Protein AF-A0A3D2UU20-F1 (afdb_monomer_lite)

Foldseek 3Di:
DDKDKDKAKQCSVVVPCCLDQPNDPVSVPDD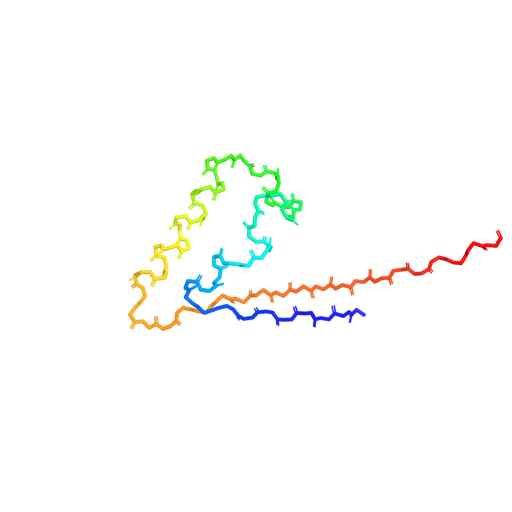PVRSVVVVVVSNCVSVVDPDIDIDMDIDDDDDDDDDDD

Secondary structure (DSSP, 8-state):
-EEEEEEEEGGGGGG-GGGSTTSSTTGGGS-HHHHHHHHHHHHHHHHH-SS--EEEEEEEE---PPP--

Radius of gyration: 15.76 Å; chains: 1; bounding box: 28×22×52 Å

pLDDT: mean 88.2, std 7.04, range [68.12, 97.62]

Structure (mmCIF, N/CA/C/O backbone):
data_AF-A0A3D2UU20-F1
#
_entry.id   AF-A0A3D2UU20-F1
#
loop_
_atom_site.group_PDB
_atom_site.id
_atom_site.type_symbol
_atom_site.label_atom_id
_atom_site.label_alt_id
_atom_site.label_comp_id
_atom_site.label_asym_id
_atom_site.label_entity_id
_atom_site.label_seq_id
_atom_site.pdbx_PDB_ins_code
_atom_site.Cartn_x
_atom_site.Cartn_y
_atom_site.Cartn_z
_atom_site.occupancy
_atom_site.B_iso_or_equiv
_atom_site.auth_seq_id
_atom_site.auth_comp_id
_atom_site.auth_asym_id
_atom_site.auth_atom_id
_atom_site.pdbx_PDB_model_num
ATOM 1 N N . VAL A 1 1 ? -6.491 -6.630 -23.131 1.00 68.12 1 VAL A N 1
ATOM 2 C CA . VAL A 1 1 ? -6.064 -6.013 -21.858 1.00 68.12 1 VAL A CA 1
ATOM 3 C C . VAL A 1 1 ? -6.604 -6.915 -20.781 1.00 68.12 1 VAL A C 1
ATOM 5 O O . VAL A 1 1 ? -7.787 -7.224 -20.826 1.00 68.12 1 VAL A O 1
ATOM 8 N N . GLU A 1 2 ? -5.734 -7.438 -19.933 1.00 76.88 2 GLU A N 1
ATOM 9 C CA . GLU A 1 2 ? -6.155 -8.216 -18.773 1.00 76.88 2 GLU A CA 1
ATOM 10 C C . GLU A 1 2 ? -6.420 -7.248 -17.618 1.00 76.88 2 GLU A C 1
ATOM 12 O O . GLU A 1 2 ? -5.646 -6.311 -17.411 1.00 76.88 2 GLU A O 1
ATOM 17 N N . HIS A 1 3 ? -7.535 -7.447 -16.916 1.00 74.50 3 HIS A N 1
ATOM 18 C CA . HIS A 1 3 ? -7.923 -6.644 -15.761 1.00 74.50 3 HIS A CA 1
ATOM 19 C C . HIS A 1 3 ? -7.772 -7.500 -14.508 1.00 74.50 3 HIS A C 1
ATOM 21 O O . HIS A 1 3 ? -8.528 -8.450 -14.317 1.00 74.50 3 HIS A O 1
ATOM 27 N N . ILE A 1 4 ? -6.818 -7.151 -13.651 1.00 79.00 4 ILE A N 1
ATOM 28 C CA . ILE A 1 4 ? -6.654 -7.784 -12.344 1.00 79.00 4 ILE A CA 1
ATOM 29 C C . ILE A 1 4 ? -7.300 -6.861 -11.315 1.00 79.00 4 ILE A C 1
ATOM 31 O O . ILE A 1 4 ? -6.919 -5.698 -11.179 1.00 79.00 4 ILE A O 1
ATOM 35 N N . GLN A 1 5 ? -8.301 -7.379 -10.606 1.00 80.50 5 GLN A N 1
ATOM 36 C CA . GLN A 1 5 ? -8.952 -6.688 -9.497 1.00 80.50 5 GLN A CA 1
ATOM 37 C C . GLN A 1 5 ? -8.527 -7.360 -8.199 1.00 80.50 5 GLN A C 1
ATOM 39 O O . GLN A 1 5 ? -8.849 -8.526 -7.982 1.00 80.50 5 GLN A O 1
ATOM 44 N N . ASN A 1 6 ? -7.820 -6.625 -7.344 1.00 82.00 6 ASN A N 1
ATOM 45 C CA . ASN A 1 6 ? -7.423 -7.106 -6.027 1.00 82.00 6 ASN A CA 1
ATOM 46 C C . ASN A 1 6 ? -8.205 -6.353 -4.952 1.00 82.00 6 ASN A C 1
ATOM 48 O O . ASN A 1 6 ? -8.270 -5.123 -4.956 1.00 82.00 6 ASN A O 1
ATOM 52 N N . LEU A 1 7 ? -8.827 -7.105 -4.049 1.00 87.62 7 LEU A N 1
ATOM 53 C CA . LEU A 1 7 ? -9.580 -6.569 -2.922 1.00 87.62 7 LEU A CA 1
ATOM 54 C C . LEU A 1 7 ? -8.850 -6.953 -1.645 1.00 87.62 7 LEU A C 1
ATOM 56 O O . LEU A 1 7 ? -8.740 -8.131 -1.309 1.00 87.62 7 LEU A O 1
ATOM 60 N N . HIS A 1 8 ? -8.379 -5.943 -0.928 1.00 89.75 8 HIS A N 1
ATOM 61 C CA . HIS A 1 8 ? -7.751 -6.108 0.369 1.00 89.75 8 HIS A CA 1
ATOM 62 C C . HIS A 1 8 ? -8.652 -5.540 1.453 1.00 89.75 8 HIS A C 1
ATOM 64 O O . HIS A 1 8 ? -9.268 -4.488 1.299 1.00 89.75 8 HIS A O 1
ATOM 70 N N . VAL A 1 9 ? -8.721 -6.248 2.570 1.00 89.44 9 VAL A N 1
ATOM 71 C CA . VAL A 1 9 ? -9.596 -5.903 3.682 1.00 89.44 9 VAL A CA 1
ATOM 72 C C . VAL A 1 9 ? -8.753 -5.618 4.915 1.00 89.44 9 VAL A C 1
ATOM 74 O O . VAL A 1 9 ? -7.986 -6.479 5.349 1.00 89.44 9 VAL A O 1
ATOM 77 N N . GLY A 1 10 ? -8.928 -4.432 5.498 1.00 91.69 10 GLY A N 1
ATOM 78 C CA . GLY A 1 10 ? -8.207 -4.019 6.699 1.00 91.69 10 GLY A CA 1
ATOM 79 C C . GLY A 1 10 ? -6.695 -4.177 6.525 1.00 91.69 10 GLY A C 1
ATOM 80 O O . GLY A 1 10 ? -6.135 -3.802 5.497 1.00 91.69 10 GLY A O 1
ATOM 81 N N . GLU A 1 11 ? -6.038 -4.806 7.500 1.00 93.06 11 GLU A N 1
ATOM 82 C CA . GLU A 1 11 ? -4.584 -5.024 7.506 1.00 93.06 11 GLU A CA 1
ATOM 83 C C . GLU A 1 11 ? -4.061 -5.888 6.352 1.00 93.06 11 GLU A C 1
ATOM 85 O O . GLU A 1 11 ? -2.868 -5.846 6.050 1.00 93.06 11 GLU A O 1
ATOM 90 N N . ALA A 1 12 ? -4.922 -6.656 5.672 1.00 91.62 12 ALA A N 1
ATOM 91 C CA . ALA A 1 12 ? -4.498 -7.480 4.542 1.00 91.62 12 ALA A CA 1
ATOM 92 C C . ALA A 1 12 ? -3.915 -6.644 3.392 1.00 91.62 12 ALA A C 1
ATOM 94 O O . ALA A 1 12 ? -3.146 -7.179 2.594 1.00 91.62 12 ALA A O 1
ATOM 95 N N . VAL A 1 13 ? -4.247 -5.348 3.321 1.00 92.62 13 VAL A N 1
ATOM 96 C CA . VAL A 1 13 ? -3.671 -4.430 2.332 1.00 92.62 13 VAL A CA 1
ATOM 97 C C . VAL A 1 13 ? -2.169 -4.264 2.538 1.00 92.62 13 VAL A C 1
ATOM 99 O O . VAL A 1 13 ? -1.427 -4.262 1.573 1.00 92.62 13 VAL A O 1
ATOM 102 N N . LEU A 1 14 ? -1.677 -4.264 3.780 1.00 92.88 14 LEU A N 1
ATOM 103 C CA . LEU A 1 14 ? -0.259 -4.036 4.093 1.00 92.88 14 LEU A CA 1
ATOM 104 C C . LEU A 1 14 ? 0.667 -5.166 3.609 1.00 92.88 14 LEU A C 1
ATOM 106 O O . LEU A 1 14 ? 1.887 -5.039 3.668 1.00 92.88 14 LEU A O 1
ATOM 110 N N . LYS A 1 15 ? 0.092 -6.282 3.150 1.00 91.69 15 LYS A N 1
ATOM 111 C CA . LYS A 1 15 ? 0.811 -7.415 2.555 1.00 91.69 15 LYS A CA 1
ATOM 112 C C . LYS A 1 15 ? 0.788 -7.390 1.024 1.00 91.69 15 LYS A C 1
ATOM 114 O O . LYS A 1 15 ? 1.350 -8.296 0.412 1.00 91.69 15 LYS A O 1
ATOM 119 N N . ASP A 1 16 ? 0.136 -6.400 0.412 1.00 90.00 16 ASP A N 1
ATOM 120 C CA . ASP A 1 16 ? 0.093 -6.247 -1.040 1.00 90.00 16 ASP A CA 1
ATOM 121 C C . ASP A 1 16 ? 1.516 -5.962 -1.569 1.00 90.00 16 ASP A C 1
ATOM 1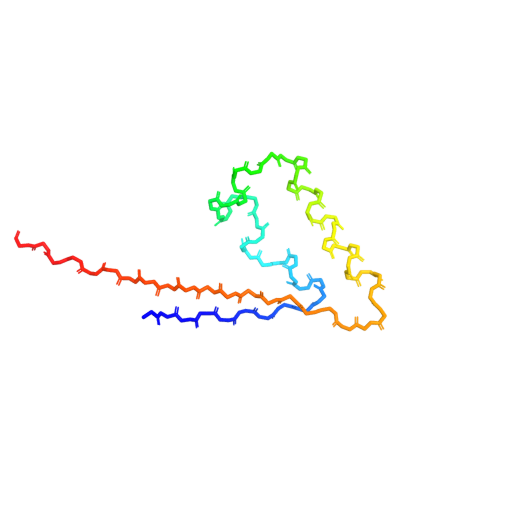23 O O . ASP A 1 16 ? 2.140 -4.979 -1.154 1.00 90.00 16 ASP A O 1
ATOM 127 N N . PRO A 1 17 ? 2.069 -6.795 -2.475 1.00 88.44 17 PRO A N 1
ATOM 128 C CA . PRO A 1 17 ? 3.379 -6.539 -3.064 1.00 88.44 17 PRO A CA 1
ATOM 129 C C . PRO A 1 17 ? 3.465 -5.187 -3.782 1.00 88.44 17 PRO A C 1
ATOM 131 O O . PRO A 1 17 ? 4.562 -4.639 -3.852 1.00 88.44 17 PRO A O 1
ATOM 134 N N . PHE A 1 18 ? 2.349 -4.631 -4.268 1.00 87.12 18 PHE A N 1
ATOM 135 C CA . PHE A 1 18 ? 2.314 -3.329 -4.938 1.00 87.12 18 PHE A CA 1
ATOM 136 C C . PHE A 1 18 ? 2.445 -2.136 -3.989 1.00 87.12 18 PHE A C 1
ATOM 138 O O . PHE A 1 18 ? 2.654 -1.023 -4.465 1.00 87.12 18 PHE A O 1
ATOM 145 N N . LEU A 1 19 ? 2.360 -2.353 -2.672 1.00 91.19 19 LEU A N 1
ATOM 146 C CA . LEU A 1 19 ? 2.590 -1.313 -1.670 1.00 91.19 19 LEU A CA 1
ATOM 147 C C . LEU A 1 19 ? 4.053 -1.165 -1.256 1.00 91.19 19 LEU A C 1
ATOM 149 O O . LEU A 1 19 ? 4.347 -0.260 -0.484 1.00 91.19 19 LEU A O 1
ATOM 153 N N . LYS A 1 20 ? 4.978 -1.999 -1.746 1.00 91.94 20 LYS A N 1
ATOM 154 C CA . LYS A 1 20 ? 6.407 -1.775 -1.483 1.00 91.94 20 LYS A CA 1
ATOM 155 C C . LYS A 1 20 ? 6.880 -0.519 -2.209 1.00 91.94 20 LYS A C 1
ATOM 157 O O . LYS A 1 20 ? 6.462 -0.257 -3.335 1.00 91.94 20 LYS A O 1
ATOM 162 N N . HIS A 1 21 ? 7.789 0.220 -1.578 1.00 91.19 21 HIS A N 1
ATOM 163 C CA . HIS A 1 21 ? 8.299 1.495 -2.088 1.00 91.19 21 HIS A CA 1
ATOM 164 C C . HIS A 1 21 ? 8.835 1.408 -3.524 1.00 91.19 21 HIS A C 1
ATOM 166 O O . HIS A 1 21 ? 8.581 2.288 -4.334 1.00 91.19 21 HIS A O 1
ATOM 172 N N . ASP A 1 22 ? 9.482 0.303 -3.879 1.00 89.69 22 ASP A N 1
ATOM 173 C CA . ASP A 1 22 ? 10.084 0.055 -5.190 1.00 89.69 22 ASP A CA 1
ATOM 174 C C . ASP A 1 22 ? 9.208 -0.775 -6.149 1.00 89.69 22 ASP A C 1
ATOM 176 O O . ASP A 1 22 ? 9.620 -1.062 -7.274 1.00 89.69 22 ASP A O 1
ATOM 180 N N . ALA A 1 23 ? 7.989 -1.156 -5.752 1.00 86.75 23 ALA A N 1
ATOM 181 C CA . ALA A 1 23 ? 7.144 -2.046 -6.553 1.00 86.75 23 ALA A CA 1
ATOM 182 C C . ALA A 1 23 ? 6.528 -1.381 -7.789 1.00 86.75 23 ALA A C 1
ATOM 184 O O . ALA A 1 23 ? 6.150 -2.068 -8.740 1.00 86.75 23 ALA A O 1
ATOM 185 N N . THR A 1 24 ? 6.383 -0.054 -7.782 1.00 85.69 24 THR A N 1
ATOM 186 C CA . THR A 1 24 ? 5.811 0.701 -8.902 1.00 85.69 24 THR A CA 1
ATOM 187 C C . THR A 1 24 ? 6.592 1.984 -9.138 1.00 85.69 24 THR A C 1
ATOM 189 O O . THR A 1 24 ? 7.154 2.563 -8.211 1.00 85.69 24 THR A O 1
ATOM 192 N N . SER A 1 25 ? 6.581 2.476 -10.380 1.00 86.25 25 SER A N 1
ATOM 193 C CA . SER A 1 25 ? 7.237 3.742 -10.726 1.00 86.25 25 SER A CA 1
ATOM 194 C C . SER A 1 25 ? 6.694 4.930 -9.932 1.00 86.25 25 SER A C 1
ATOM 196 O O . SER A 1 25 ? 7.423 5.883 -9.708 1.00 86.25 25 SER A O 1
ATOM 198 N N . GLN A 1 26 ? 5.436 4.882 -9.491 1.00 87.19 26 GLN A N 1
ATOM 199 C CA . GLN 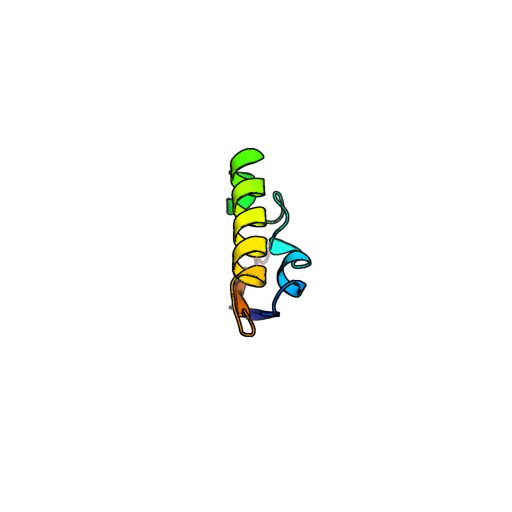A 1 26 ? 4.828 5.955 -8.705 1.00 87.19 26 GLN A CA 1
ATOM 200 C C . GLN A 1 26 ? 5.369 5.982 -7.276 1.00 87.19 26 GLN A C 1
ATOM 202 O O . GLN A 1 26 ? 5.736 7.047 -6.788 1.00 87.19 26 GLN A O 1
ATOM 207 N N . LEU A 1 27 ? 5.449 4.820 -6.621 1.00 90.81 27 LEU A N 1
ATOM 208 C CA . LEU A 1 27 ? 5.984 4.731 -5.263 1.00 90.81 27 LEU A CA 1
ATOM 209 C C . LEU A 1 27 ? 7.495 4.971 -5.238 1.00 90.81 27 LEU A C 1
ATOM 211 O O . LEU A 1 27 ? 7.970 5.674 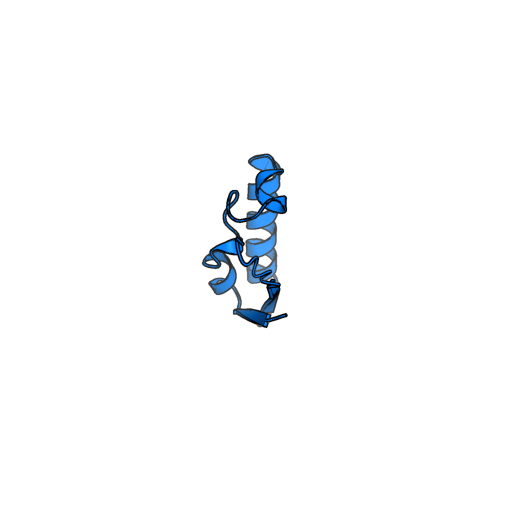-4.352 1.00 90.81 27 LEU A O 1
ATOM 215 N N . ALA A 1 28 ? 8.223 4.507 -6.258 1.00 92.19 28 ALA A N 1
ATOM 216 C CA . ALA A 1 28 ? 9.674 4.667 -6.346 1.00 92.19 28 ALA A CA 1
ATOM 217 C C . ALA A 1 28 ? 10.122 6.136 -6.473 1.00 92.19 28 ALA A C 1
ATOM 219 O O . ALA A 1 28 ? 11.289 6.448 -6.246 1.00 92.19 28 ALA A O 1
ATOM 220 N N . LEU A 1 29 ? 9.212 7.041 -6.850 1.00 94.69 29 LEU A N 1
ATOM 221 C CA . LEU A 1 29 ? 9.464 8.484 -6.918 1.00 94.69 29 LEU A CA 1
ATOM 222 C C . LEU A 1 29 ? 9.269 9.196 -5.574 1.00 94.69 29 LEU A C 1
ATOM 224 O O . LEU A 1 29 ? 9.654 10.358 -5.444 1.00 94.69 29 LEU A O 1
ATOM 228 N N . LEU A 1 30 ? 8.659 8.534 -4.590 1.00 94.88 30 LEU A N 1
ATOM 229 C CA . LEU A 1 30 ? 8.503 9.085 -3.250 1.00 94.88 30 LEU A CA 1
ATOM 230 C C . LEU A 1 30 ? 9.839 9.033 -2.517 1.00 94.88 30 LEU A C 1
ATOM 232 O O . LEU A 1 30 ? 10.606 8.084 -2.667 1.00 94.88 30 LEU A O 1
ATOM 236 N N . ASN A 1 31 ? 10.102 10.020 -1.669 1.00 96.06 31 ASN A N 1
ATOM 237 C CA . ASN A 1 31 ? 11.129 9.848 -0.648 1.00 96.06 31 ASN A CA 1
ATOM 238 C C . ASN A 1 31 ? 10.601 8.956 0.497 1.00 96.06 31 ASN A C 1
ATOM 240 O O . ASN A 1 31 ? 9.401 8.679 0.589 1.00 96.06 31 ASN A O 1
ATOM 244 N N . GLU A 1 32 ? 11.499 8.518 1.381 1.00 95.25 32 GLU A N 1
ATOM 245 C CA . GLU A 1 32 ? 11.146 7.629 2.497 1.00 95.25 32 GLU A CA 1
ATOM 246 C C . GLU A 1 32 ? 10.068 8.237 3.410 1.00 95.25 32 GLU A C 1
ATOM 248 O O . GLU A 1 32 ? 9.138 7.552 3.821 1.00 95.25 32 GLU A O 1
ATOM 253 N N . GLU A 1 33 ? 10.142 9.540 3.690 1.00 97.62 33 GLU A N 1
ATOM 254 C CA . GLU A 1 33 ? 9.180 10.235 4.552 1.00 97.62 33 GLU A CA 1
ATOM 255 C C . GLU A 1 33 ? 7.761 10.202 3.966 1.00 97.62 33 GLU A C 1
ATOM 257 O O . GLU A 1 33 ? 6.804 9.858 4.658 1.00 97.62 33 GLU A O 1
ATOM 262 N N . GLN A 1 34 ? 7.622 10.509 2.676 1.00 97.31 34 GLN A N 1
ATOM 263 C CA . GLN A 1 34 ? 6.349 10.479 1.958 1.00 97.31 34 GLN A CA 1
ATOM 264 C C . GLN A 1 34 ? 5.776 9.064 1.892 1.00 97.31 34 GLN A C 1
ATOM 266 O O . GLN A 1 34 ? 4.570 8.876 2.070 1.00 97.31 34 GLN A O 1
ATOM 271 N N . TYR A 1 35 ? 6.639 8.074 1.656 1.00 96.50 35 TYR A N 1
ATOM 272 C CA . TYR A 1 35 ? 6.251 6.672 1.650 1.00 96.50 35 TYR A CA 1
ATOM 273 C C . TYR A 1 35 ? 5.713 6.242 3.022 1.00 96.50 35 TYR A C 1
ATOM 275 O O . TYR A 1 35 ? 4.579 5.765 3.117 1.00 96.50 35 TYR A O 1
ATOM 283 N N . GLN A 1 36 ? 6.463 6.495 4.099 1.00 97.19 36 GLN A N 1
ATOM 284 C CA . GLN A 1 36 ? 6.044 6.145 5.458 1.00 97.19 36 GLN A CA 1
ATOM 285 C C . GLN A 1 36 ? 4.784 6.897 5.894 1.00 97.19 36 GLN A C 1
ATOM 287 O O . GLN A 1 36 ? 3.887 6.295 6.483 1.00 97.19 36 GLN A O 1
ATOM 292 N N . ALA A 1 37 ? 4.651 8.180 5.547 1.00 97.62 37 ALA A N 1
ATOM 293 C CA . ALA A 1 37 ? 3.438 8.949 5.819 1.00 97.62 37 ALA A CA 1
ATOM 294 C C . ALA A 1 37 ? 2.196 8.324 5.156 1.00 97.62 37 ALA A C 1
ATOM 296 O O . ALA A 1 37 ? 1.121 8.282 5.758 1.00 97.62 37 ALA A O 1
ATOM 297 N N . GLY A 1 38 ? 2.343 7.792 3.939 1.00 95.31 38 GLY A N 1
ATOM 298 C CA . GLY A 1 38 ? 1.289 7.039 3.258 1.00 95.31 38 GLY A CA 1
ATOM 299 C C . GLY A 1 38 ? 0.919 5.743 3.984 1.00 95.31 38 GLY A C 1
ATOM 300 O O . GLY A 1 38 ? -0.265 5.475 4.196 1.00 95.31 38 GLY A O 1
ATOM 301 N N . ILE A 1 39 ? 1.915 4.965 4.419 1.00 96.56 39 ILE A N 1
ATOM 302 C CA . ILE A 1 39 ? 1.699 3.723 5.180 1.00 96.56 39 ILE A CA 1
ATOM 303 C C . ILE A 1 39 ? 0.986 3.997 6.510 1.00 96.56 39 ILE A C 1
ATOM 305 O O . ILE A 1 39 ? 0.028 3.301 6.853 1.00 96.56 39 ILE A O 1
ATOM 309 N N . GLU A 1 40 ? 1.405 5.023 7.250 1.00 97.12 40 GLU A N 1
ATOM 310 C CA . GLU A 1 40 ? 0.766 5.398 8.514 1.00 97.12 40 GLU A CA 1
ATOM 311 C C . GLU A 1 40 ? -0.678 5.859 8.313 1.00 97.12 40 GLU A C 1
ATOM 313 O O . GLU A 1 40 ? -1.556 5.486 9.091 1.00 97.12 40 GLU A O 1
ATOM 318 N N . LYS A 1 41 ? -0.966 6.583 7.227 1.00 95.69 41 LYS A N 1
ATOM 319 C CA . LYS A 1 41 ? -2.340 6.948 6.875 1.00 95.69 41 LYS A CA 1
ATOM 320 C C . LYS A 1 41 ? -3.224 5.717 6.655 1.00 95.69 41 LYS A C 1
ATOM 322 O O . LYS A 1 41 ? -4.318 5.657 7.205 1.00 95.69 41 LYS A O 1
ATOM 327 N N . ILE A 1 42 ? -2.733 4.707 5.932 1.00 94.50 42 ILE A N 1
ATOM 328 C CA . ILE A 1 42 ? -3.465 3.445 5.723 1.00 94.50 42 ILE A CA 1
ATOM 329 C C . ILE A 1 42 ? -3.765 2.764 7.068 1.00 94.50 42 ILE A C 1
ATOM 331 O O . ILE A 1 42 ? -4.896 2.339 7.308 1.00 94.50 42 ILE A O 1
ATOM 335 N N . LYS A 1 43 ? -2.780 2.685 7.973 1.00 94.94 43 LYS A N 1
ATOM 336 C CA . LYS A 1 43 ? -2.968 2.107 9.317 1.00 94.94 43 LYS A CA 1
ATOM 337 C C . LYS A 1 43 ? -3.994 2.883 10.145 1.00 94.94 43 LYS A C 1
ATOM 339 O O . LYS A 1 43 ? -4.818 2.278 10.835 1.00 94.94 43 LYS A O 1
ATOM 344 N N . GLN A 1 44 ? -3.965 4.212 10.0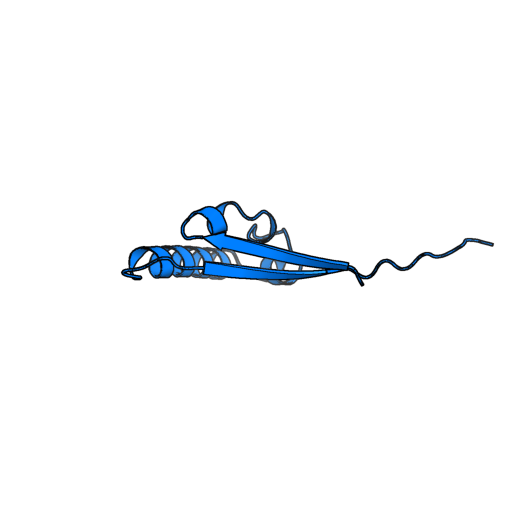72 1.00 95.12 44 GLN A N 1
ATOM 345 C CA . GLN A 1 44 ? -4.943 5.069 10.740 1.00 95.12 44 GLN A CA 1
ATOM 346 C C . GLN A 1 44 ? -6.351 4.853 10.185 1.00 95.12 44 GLN A C 1
ATOM 348 O O . GLN A 1 44 ? -7.281 4.708 10.972 1.00 95.12 44 GLN A O 1
ATOM 353 N N . ASP A 1 45 ? -6.516 4.761 8.865 1.00 93.56 45 ASP A N 1
ATOM 354 C CA . ASP A 1 45 ? -7.817 4.510 8.236 1.00 93.56 45 ASP A CA 1
ATOM 355 C C . ASP A 1 45 ? -8.406 3.163 8.684 1.00 93.56 45 ASP A C 1
ATOM 357 O O . ASP A 1 45 ? -9.590 3.081 9.024 1.00 93.56 45 ASP A O 1
ATOM 361 N N . ILE A 1 46 ? -7.568 2.121 8.771 1.00 93.75 46 ILE A N 1
ATOM 362 C CA . ILE A 1 46 ? -7.951 0.805 9.308 1.00 93.75 46 ILE A CA 1
ATOM 363 C C . ILE A 1 46 ? -8.410 0.919 10.767 1.00 93.75 46 ILE A C 1
ATOM 365 O O . ILE A 1 46 ? -9.431 0.345 11.135 1.00 93.75 46 ILE A O 1
ATOM 369 N N . THR A 1 47 ? -7.676 1.669 11.591 1.00 92.56 47 THR A N 1
ATOM 370 C CA . THR A 1 47 ? -7.931 1.778 13.038 1.00 92.56 47 THR A CA 1
ATOM 371 C C . THR A 1 47 ? -9.155 2.642 13.355 1.00 92.56 47 THR A C 1
ATOM 373 O O . THR A 1 47 ? -9.924 2.339 14.265 1.00 92.56 47 THR A O 1
ATOM 376 N N . ASN A 1 48 ? -9.349 3.729 12.609 1.00 91.56 48 ASN A N 1
ATOM 377 C CA . ASN A 1 48 ? -10.387 4.726 12.873 1.00 91.56 48 ASN A CA 1
ATOM 378 C C . ASN A 1 48 ? -11.763 4.321 12.333 1.00 91.56 48 ASN A C 1
ATOM 380 O O . ASN A 1 48 ? -12.783 4.905 12.713 1.00 91.56 48 ASN A O 1
ATOM 384 N N . THR A 1 49 ? -11.819 3.326 11.450 1.00 89.12 49 THR A N 1
ATOM 385 C CA . THR A 1 49 ? -13.078 2.882 10.862 1.00 89.12 49 THR A CA 1
ATOM 386 C C . THR A 1 49 ? -13.769 1.879 11.783 1.00 89.12 49 THR A C 1
ATOM 388 O O . THR A 1 49 ? -13.259 0.804 12.066 1.00 89.12 49 THR A O 1
ATOM 391 N N . LYS A 1 50 ? -14.996 2.198 12.212 1.00 77.50 50 LYS A N 1
ATOM 392 C CA . LYS A 1 50 ? -15.844 1.317 13.048 1.00 77.50 50 LYS A CA 1
ATOM 393 C C . LYS A 1 50 ? -16.376 0.069 12.318 1.00 77.50 50 LYS A C 1
ATOM 395 O O . LYS A 1 50 ? -17.150 -0.693 12.887 1.00 77.50 50 LYS A O 1
ATOM 400 N N . GLY A 1 51 ? -16.003 -0.107 11.055 1.00 79.38 51 GLY A N 1
ATOM 401 C CA . GLY A 1 51 ? -16.424 -1.181 10.163 1.00 79.38 51 GLY A CA 1
ATOM 402 C C . GLY A 1 51 ? -15.257 -1.671 9.308 1.00 79.38 51 GLY A C 1
ATOM 403 O O . GLY A 1 51 ? -14.097 -1.365 9.564 1.00 79.38 51 GLY A O 1
ATOM 404 N N . GLN A 1 52 ? -15.561 -2.444 8.274 1.00 83.81 52 GLN A N 1
ATOM 405 C CA . GLN A 1 52 ? -14.542 -3.085 7.454 1.00 83.81 52 GLN A CA 1
ATOM 406 C C . GLN A 1 52 ? -14.051 -2.134 6.350 1.00 83.81 52 GLN A C 1
ATOM 408 O O . GLN A 1 52 ? -14.798 -1.817 5.425 1.00 83.81 52 GLN A O 1
ATOM 413 N N . VAL A 1 53 ? -12.797 -1.676 6.438 1.00 90.75 53 VAL A N 1
ATOM 414 C CA . VAL A 1 53 ? -12.162 -0.891 5.364 1.00 90.75 53 VAL A CA 1
ATOM 415 C C . VAL A 1 53 ? -11.772 -1.823 4.227 1.00 90.75 53 VAL A C 1
ATOM 417 O O . VAL A 1 53 ? -11.104 -2.836 4.450 1.00 90.75 53 VAL A O 1
ATOM 420 N N . VAL A 1 54 ? -12.177 -1.469 3.010 1.00 91.69 54 VAL A N 1
ATOM 421 C CA . VAL A 1 54 ? -11.845 -2.208 1.792 1.00 91.69 54 VAL A CA 1
ATOM 422 C C . VAL A 1 54 ? -10.978 -1.329 0.902 1.00 91.69 54 VAL A C 1
ATOM 424 O O . VAL A 1 54 ? -11.384 -0.240 0.501 1.00 91.69 54 VAL A O 1
ATOM 427 N N . PHE A 1 55 ? -9.796 -1.832 0.570 1.00 90.88 55 PHE A N 1
ATOM 428 C CA . PHE A 1 55 ? -8.866 -1.236 -0.377 1.00 90.88 55 PHE A CA 1
ATOM 429 C C . PHE A 1 55 ? -8.957 -2.008 -1.692 1.00 90.88 55 PHE A C 1
ATOM 431 O O . PHE A 1 55 ? -8.842 -3.236 -1.710 1.00 90.88 55 PHE A O 1
ATOM 438 N N . ARG A 1 56 ? -9.192 -1.297 -2.797 1.00 88.75 56 ARG A N 1
ATOM 439 C CA . ARG A 1 56 ? -9.337 -1.896 -4.126 1.00 88.75 56 ARG A CA 1
ATOM 440 C C . ARG A 1 56 ? -8.184 -1.466 -5.021 1.00 88.75 56 ARG A C 1
ATOM 442 O O . ARG A 1 56 ? -8.034 -0.278 -5.294 1.00 88.75 56 ARG A O 1
ATOM 449 N N . SER A 1 57 ? -7.449 -2.447 -5.524 1.00 81.75 57 SER A N 1
ATOM 450 C CA . SER A 1 57 ? -6.417 -2.271 -6.542 1.00 81.75 57 SER A CA 1
ATOM 451 C C . SER A 1 57 ? -6.977 -2.721 -7.893 1.00 81.75 57 SER A C 1
ATOM 453 O O . SER A 1 57 ? -7.540 -3.813 -8.007 1.00 81.75 57 SER A O 1
ATOM 455 N N . GLU A 1 58 ? -6.837 -1.887 -8.923 1.00 83.31 58 GLU A N 1
ATOM 456 C CA . GLU A 1 58 ? -7.139 -2.251 -10.310 1.00 83.31 58 GLU A CA 1
ATOM 457 C C . GLU A 1 58 ? -5.862 -2.151 -11.140 1.00 83.31 58 GLU A C 1
ATOM 459 O O . GLU A 1 58 ? -5.232 -1.096 -11.203 1.00 83.31 58 GLU A O 1
ATOM 464 N N . ILE A 1 59 ? -5.486 -3.255 -11.781 1.00 81.06 59 ILE A N 1
ATOM 465 C CA . ILE A 1 59 ? -4.290 -3.335 -12.615 1.00 81.06 59 ILE A CA 1
ATOM 466 C C . ILE A 1 59 ? -4.726 -3.700 -14.027 1.00 81.06 59 ILE A C 1
ATOM 468 O O . ILE A 1 59 ? -5.407 -4.702 -14.247 1.00 81.06 59 ILE A O 1
ATOM 472 N N . GLN A 1 60 ? -4.312 -2.878 -14.987 1.00 80.62 60 GLN A N 1
ATOM 473 C CA . GLN A 1 60 ? -4.580 -3.090 -16.403 1.00 80.62 60 GLN A CA 1
ATOM 474 C C . GLN A 1 60 ? -3.288 -3.504 -17.101 1.00 80.62 60 GLN A C 1
ATOM 476 O O . GLN A 1 60 ? -2.353 -2.714 -17.224 1.00 80.62 60 GLN A O 1
ATOM 481 N N . VAL A 1 61 ? -3.236 -4.749 -17.570 1.00 79.44 61 VAL A N 1
ATOM 482 C CA . VAL A 1 61 ? -2.061 -5.300 -18.249 1.00 79.44 61 VAL A CA 1
ATOM 483 C C . VAL A 1 61 ? -2.313 -5.348 -19.752 1.00 79.44 61 VAL A C 1
ATOM 485 O O . VAL A 1 61 ? -3.285 -5.938 -20.239 1.00 79.44 61 VAL A O 1
ATOM 488 N N . LYS A 1 62 ? -1.409 -4.734 -20.520 1.00 84.50 62 LYS A N 1
ATOM 489 C CA . LYS A 1 62 ? -1.396 -4.802 -21.983 1.00 84.50 62 LYS A CA 1
ATOM 490 C C . LYS A 1 62 ? -0.054 -5.356 -22.449 1.00 84.50 62 LYS A C 1
ATOM 492 O O . LYS A 1 62 ? 0.951 -4.656 -22.428 1.00 84.50 62 LYS A O 1
ATOM 497 N N . MET A 1 63 ? -0.053 -6.615 -22.875 1.00 81.44 63 MET A N 1
ATOM 498 C CA . MET A 1 63 ? 1.113 -7.239 -23.495 1.00 81.44 63 MET A CA 1
ATOM 499 C C . MET A 1 63 ? 1.144 -6.916 -24.990 1.00 81.44 63 MET A C 1
ATOM 501 O O . MET A 1 63 ? 0.137 -7.061 -25.684 1.00 81.44 63 MET A O 1
ATOM 505 N N . PHE A 1 64 ? 2.304 -6.485 -25.480 1.00 84.56 64 PHE A N 1
ATOM 506 C CA . PHE A 1 64 ? 2.574 -6.316 -26.904 1.00 84.56 64 PHE A CA 1
ATOM 507 C C . PHE A 1 64 ? 3.520 -7.430 -27.345 1.00 84.56 64 PHE A C 1
ATOM 509 O O . PHE A 1 64 ? 4.590 -7.596 -26.765 1.00 84.56 64 PHE A O 1
ATOM 516 N N . MET A 1 65 ? 3.126 -8.200 -28.358 1.00 82.38 65 MET A N 1
ATOM 517 C CA . MET A 1 65 ? 3.967 -9.250 -28.928 1.00 82.38 65 MET A CA 1
ATOM 518 C C . MET A 1 65 ? 4.632 -8.717 -30.197 1.00 82.38 65 MET A C 1
ATOM 520 O O . MET A 1 65 ? 3.947 -8.365 -31.154 1.00 82.38 65 MET A O 1
ATOM 524 N N . GLY A 1 66 ? 5.962 -8.639 -30.191 1.00 83.75 66 GLY A N 1
ATOM 525 C CA 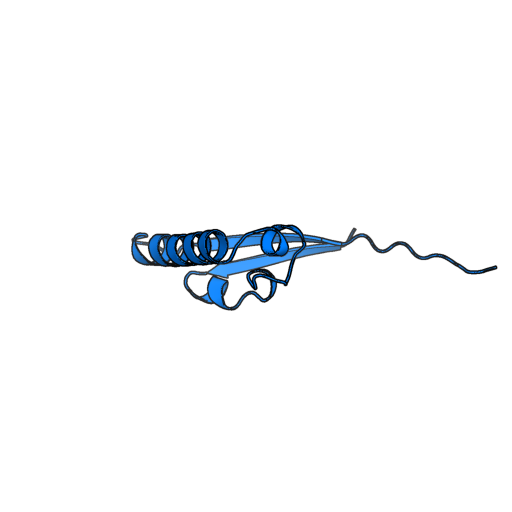. GLY A 1 66 ? 6.760 -8.351 -31.379 1.00 83.75 66 GLY A CA 1
ATOM 526 C C . GLY A 1 66 ? 7.289 -9.650 -31.972 1.00 83.75 66 GLY A C 1
ATOM 527 O O . GLY A 1 66 ? 7.949 -10.416 -31.274 1.00 83.75 66 GLY A O 1
ATOM 528 N N . ILE A 1 67 ? 7.011 -9.902 -33.250 1.00 80.25 67 ILE A N 1
ATOM 529 C CA . ILE A 1 67 ? 7.638 -11.001 -33.988 1.00 80.25 67 ILE A CA 1
ATOM 530 C C . ILE A 1 67 ? 8.890 -10.430 -34.648 1.00 80.25 67 ILE A C 1
ATOM 532 O O . ILE A 1 67 ? 8.803 -9.488 -35.433 1.00 80.25 67 ILE A O 1
ATOM 536 N N . LYS A 1 68 ? 10.057 -10.975 -34.299 1.00 75.12 68 LYS A N 1
ATOM 537 C CA . LYS A 1 68 ? 11.317 -10.634 -34.958 1.00 75.12 68 LYS A CA 1
ATOM 538 C C . LYS A 1 68 ? 11.390 -11.396 -36.283 1.00 75.12 68 LYS A C 1
ATOM 540 O O . LYS A 1 68 ? 11.488 -12.621 -36.263 1.00 75.12 68 LYS A O 1
ATOM 545 N N . SER A 1 69 ? 11.298 -10.668 -37.393 1.00 68.19 69 SER A N 1
ATOM 546 C CA . SER A 1 69 ? 11.603 -11.136 -38.753 1.00 68.19 69 SER A CA 1
ATOM 547 C C . SER A 1 69 ? 13.098 -11.097 -39.037 1.00 68.19 69 SER A C 1
ATOM 549 O O . SER A 1 69 ? 13.736 -10.119 -38.579 1.00 68.19 69 SER A O 1
#

Sequence (69 aa):
VEHIQNLHVGEAVLKDPFLKHDATSQLALLNEEQYQAGIEKIKQDITNTKGQVVFRSEIQVKMFMGIKS